Protein AF-A0A954V1A7-F1 (afdb_monomer_lite)

Sequence (168 aa):
MSKRMVQNPPHDTGVHVRQAAHDPRQLASSVYPQHILLLCACACLWSSNALAPLQAQTSGINAEPVEQQQATPLESTEQPTMTAVPGIELEGAILKTIDATSLAAQVAGPLRELLVKEGDIVKANQALGKINDDALRLELEQLKTQITVAQKKQANDIDERLAEKSLQ

pLDDT: mean 72.96, std 20.71, range [38.88, 98.44]

Secondary structure (DSSP, 8-state):
------PPPP-------------------------SSS-SS--S----------------------------------------PPP---TT-----S-------SS---EEEE---TT----TT---EEE--HHHHHHHHHHHHHHHHHHHHHT--HHHHHHHHHT-

Structure (mmCIF, N/CA/C/O backbone):
data_AF-A0A954V1A7-F1
#
_entry.id   AF-A0A954V1A7-F1
#
loop_
_atom_site.group_PDB
_atom_site.id
_atom_site.type_symbol
_atom_site.label_atom_id
_atom_site.label_alt_id
_atom_site.label_comp_id
_atom_site.label_asym_id
_atom_site.label_entity_id
_atom_site.label_seq_id
_atom_site.pdbx_PDB_ins_code
_atom_site.Cartn_x
_atom_site.Cartn_y
_atom_site.Cartn_z
_atom_site.occupancy
_atom_site.B_iso_or_equiv
_atom_site.auth_seq_id
_atom_site.auth_comp_id
_atom_site.auth_asym_id
_atom_site.auth_atom_id
_atom_site.pdbx_PDB_model_num
ATOM 1 N N . MET A 1 1 ? -49.128 -59.480 18.302 1.00 46.50 1 MET A N 1
ATOM 2 C CA . MET A 1 1 ? -48.551 -59.681 16.950 1.00 46.50 1 MET A CA 1
ATOM 3 C C . MET A 1 1 ? -47.785 -58.401 16.601 1.00 46.50 1 MET A C 1
ATOM 5 O O . MET A 1 1 ? -48.413 -57.413 16.284 1.00 46.50 1 MET A O 1
ATOM 9 N N . SER A 1 2 ? -46.538 -58.226 17.045 1.00 46.75 2 SER A N 1
ATOM 10 C CA . SER A 1 2 ? -45.275 -58.692 16.441 1.00 46.75 2 SER A CA 1
ATOM 11 C C . SER A 1 2 ? -44.905 -57.965 15.134 1.00 46.75 2 SER A C 1
ATOM 13 O O . SER A 1 2 ? -45.383 -58.368 14.078 1.00 46.75 2 SER A O 1
ATOM 15 N N . LYS A 1 3 ? -44.025 -56.943 15.209 1.00 57.00 3 LYS A N 1
ATOM 16 C CA . LYS A 1 3 ? -42.836 -56.783 14.333 1.00 57.00 3 LYS A CA 1
ATOM 17 C C . LYS A 1 3 ? -41.957 -55.562 14.700 1.00 57.00 3 LYS A C 1
ATOM 19 O O . LYS A 1 3 ? -42.337 -54.427 14.458 1.00 57.00 3 LYS A O 1
ATOM 24 N N . ARG A 1 4 ? -40.789 -55.879 15.291 1.00 53.97 4 ARG A N 1
ATOM 25 C CA . ARG A 1 4 ? -39.408 -55.348 15.103 1.00 53.97 4 ARG A CA 1
ATOM 26 C C . ARG A 1 4 ? -39.300 -53.890 14.614 1.00 53.97 4 ARG A C 1
ATOM 28 O O . ARG A 1 4 ? -39.655 -53.618 13.479 1.00 53.97 4 ARG A O 1
ATOM 35 N N . MET A 1 5 ? -38.828 -52.906 15.383 1.00 53.69 5 MET A N 1
ATOM 36 C CA . MET A 1 5 ? -37.539 -52.803 16.094 1.00 53.69 5 MET A CA 1
ATOM 37 C C . MET A 1 5 ? -36.352 -53.107 15.161 1.00 53.69 5 MET A C 1
ATOM 39 O O . MET A 1 5 ? -35.898 -54.244 15.066 1.00 53.69 5 MET A O 1
ATOM 43 N N . VAL A 1 6 ? -35.896 -52.077 14.443 1.00 70.12 6 VAL A N 1
ATOM 44 C CA . VAL A 1 6 ? -34.605 -52.046 13.741 1.00 70.12 6 VAL A CA 1
ATOM 45 C C . VAL A 1 6 ? -33.741 -51.027 14.474 1.00 70.12 6 VAL A C 1
ATOM 47 O O . VAL A 1 6 ? -33.964 -49.823 14.392 1.00 70.12 6 VAL A O 1
ATOM 50 N N . GLN A 1 7 ? -32.813 -51.548 15.270 1.00 65.81 7 GLN A N 1
ATOM 51 C CA . GLN A 1 7 ? -31.724 -50.804 15.888 1.00 65.81 7 GLN A CA 1
ATOM 52 C C . GLN A 1 7 ? -30.639 -50.596 14.824 1.00 65.81 7 GLN A C 1
ATOM 54 O O . GLN A 1 7 ? -30.141 -51.572 14.268 1.00 65.81 7 GLN A O 1
ATOM 59 N N . ASN A 1 8 ? -30.280 -49.343 14.544 1.00 69.88 8 ASN A N 1
ATOM 60 C CA . ASN A 1 8 ? -29.060 -49.016 13.805 1.00 69.88 8 ASN A CA 1
ATOM 61 C C . ASN A 1 8 ? -27.877 -49.000 14.790 1.00 69.88 8 ASN A C 1
ATOM 63 O O . ASN A 1 8 ? -27.952 -48.267 15.780 1.00 69.88 8 ASN A O 1
ATOM 67 N N . PRO A 1 9 ? -26.796 -49.763 14.554 1.00 76.50 9 PRO A N 1
ATOM 68 C CA . PRO A 1 9 ? -25.562 -49.631 15.320 1.00 76.50 9 PRO A CA 1
ATOM 69 C C . PRO A 1 9 ? -24.704 -48.451 14.812 1.00 76.50 9 PRO A C 1
ATOM 71 O O . PRO A 1 9 ? -24.735 -48.140 13.618 1.00 76.50 9 PRO A O 1
ATOM 74 N N . PRO A 1 10 ? -23.919 -47.794 15.686 1.00 66.12 10 PRO A N 1
ATOM 75 C CA . PRO A 1 10 ? -22.973 -46.762 15.278 1.00 66.12 10 PRO A CA 1
ATOM 76 C C . PRO A 1 10 ? -21.720 -47.395 14.657 1.00 66.12 10 PRO A C 1
ATOM 78 O O . PRO A 1 10 ? -21.057 -48.221 15.283 1.00 66.12 10 PRO A O 1
ATOM 81 N N . HIS A 1 11 ? -21.373 -46.987 13.435 1.00 63.44 11 HIS A N 1
ATOM 82 C CA . HIS A 1 11 ? -20.064 -47.278 12.858 1.00 63.44 11 HIS A CA 1
ATOM 83 C C . HIS A 1 11 ? -19.043 -46.272 13.388 1.00 63.44 11 HIS A C 1
ATOM 85 O O . HIS A 1 11 ? -18.887 -45.166 12.877 1.00 63.44 11 HIS A O 1
ATOM 91 N N . ASP A 1 12 ? -18.379 -46.702 14.454 1.00 55.47 12 ASP A N 1
ATOM 92 C CA . ASP A 1 12 ? -17.056 -46.261 14.860 1.00 55.47 12 ASP A CA 1
ATOM 93 C C . ASP A 1 12 ? -16.038 -46.796 13.841 1.00 55.47 12 ASP A C 1
ATOM 95 O O . ASP A 1 12 ? -15.760 -47.995 13.771 1.00 55.47 12 ASP A O 1
ATOM 9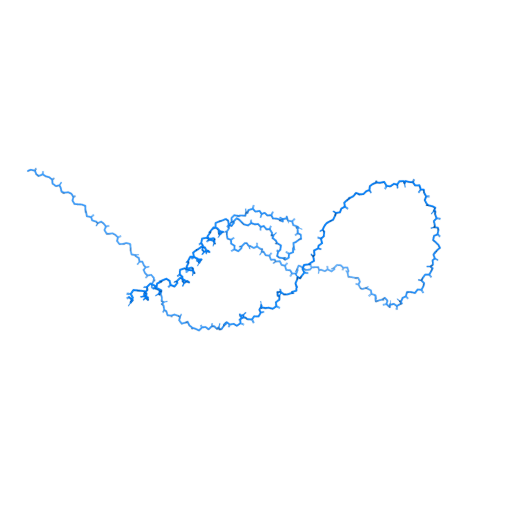9 N N . THR A 1 13 ? -15.520 -45.911 12.995 1.00 63.91 13 THR A N 1
ATOM 100 C CA . THR A 1 13 ? -14.273 -46.151 12.266 1.00 63.91 13 THR A CA 1
ATOM 101 C C . THR A 1 13 ? -13.316 -45.034 12.622 1.00 63.91 13 THR A C 1
ATOM 103 O O . THR A 1 13 ? -13.334 -43.958 12.023 1.00 63.91 13 THR A O 1
ATOM 106 N N . GLY A 1 14 ? -12.496 -45.319 13.633 1.00 50.47 14 GLY A N 1
ATOM 107 C CA . GLY A 1 14 ? -11.357 -44.522 14.045 1.00 50.47 14 GLY A CA 1
ATOM 108 C C . GLY A 1 14 ? -10.447 -44.189 12.868 1.00 50.47 14 GLY A C 1
ATOM 109 O O . GLY A 1 14 ? -9.703 -45.026 12.357 1.00 50.47 14 GLY A O 1
ATOM 110 N N . VAL A 1 15 ? -10.467 -42.921 12.469 1.00 54.78 15 VAL A N 1
ATOM 111 C CA . VAL A 1 15 ? -9.354 -42.320 11.745 1.00 54.78 15 VAL A CA 1
ATOM 112 C C . VAL A 1 15 ? -8.298 -42.005 12.793 1.00 54.78 15 VAL A C 1
ATOM 114 O O . VAL A 1 15 ? -8.437 -41.080 13.591 1.00 54.78 15 VAL A O 1
ATOM 117 N N . HIS A 1 16 ? -7.252 -42.828 12.811 1.00 52.94 16 HIS A N 1
ATOM 118 C CA . HIS A 1 16 ? -6.050 -42.594 13.594 1.00 52.94 16 HIS A CA 1
ATOM 119 C C . HIS A 1 16 ? -5.448 -41.235 13.225 1.00 52.94 16 HIS A C 1
ATOM 121 O O . HIS A 1 16 ? -4.757 -41.085 12.216 1.00 52.94 16 HIS A O 1
ATOM 127 N N . VAL A 1 17 ? -5.686 -40.249 14.087 1.00 56.47 17 VAL A N 1
ATOM 128 C CA . VAL A 1 17 ? -4.873 -39.043 14.188 1.00 56.47 17 VAL A CA 1
ATOM 129 C C . VAL A 1 17 ? -3.462 -39.511 14.537 1.00 56.47 17 VAL A C 1
ATOM 131 O O . VAL A 1 17 ? -3.180 -39.881 15.675 1.00 56.47 17 VAL A O 1
ATOM 134 N N . ARG A 1 18 ? -2.562 -39.543 13.548 1.00 48.22 18 ARG A N 1
ATOM 135 C CA . ARG A 1 18 ? -1.124 -39.612 13.815 1.00 48.22 18 ARG A CA 1
ATOM 136 C C . ARG A 1 18 ? -0.735 -38.309 14.506 1.00 48.22 18 ARG A C 1
ATOM 138 O O . ARG A 1 18 ? -0.447 -37.311 13.855 1.00 48.22 18 ARG A O 1
ATOM 145 N N . GLN A 1 19 ? -0.755 -38.333 15.834 1.00 53.12 19 GLN A N 1
ATOM 146 C CA . GLN A 1 19 ? -0.032 -37.391 16.674 1.00 53.12 19 GLN A CA 1
ATOM 147 C C . GLN A 1 19 ? 1.458 -37.531 16.355 1.00 53.12 19 GLN A C 1
ATOM 149 O O . GLN A 1 19 ? 2.140 -38.424 16.853 1.00 53.12 19 GLN A O 1
ATOM 154 N N . ALA A 1 20 ? 1.958 -36.660 15.482 1.00 47.28 20 ALA A N 1
ATOM 155 C CA . ALA A 1 20 ? 3.374 -36.349 15.448 1.00 47.28 20 ALA A CA 1
ATOM 156 C C . ALA A 1 20 ? 3.677 -35.569 16.731 1.00 47.28 20 ALA A C 1
ATOM 158 O O . ALA A 1 20 ? 3.297 -34.409 16.880 1.00 47.28 20 ALA A O 1
ATOM 159 N N . ALA A 1 21 ? 4.290 -36.260 17.688 1.00 48.34 21 ALA A N 1
ATOM 160 C CA . ALA A 1 21 ? 4.888 -35.661 18.864 1.00 48.34 21 ALA A CA 1
ATOM 161 C C . ALA A 1 21 ? 5.945 -34.647 18.406 1.00 48.34 21 ALA A C 1
ATOM 163 O O . ALA A 1 21 ? 6.997 -35.031 17.898 1.00 48.34 21 ALA A O 1
ATOM 164 N N . HIS A 1 22 ? 5.642 -33.357 18.542 1.00 53.94 22 HIS A N 1
ATOM 165 C CA . HIS A 1 22 ? 6.626 -32.301 18.369 1.00 53.94 22 HIS A CA 1
ATOM 166 C C . HIS A 1 22 ? 7.250 -32.009 19.736 1.00 53.94 22 HIS A C 1
ATOM 168 O O . HIS A 1 22 ? 6.579 -31.546 20.658 1.00 53.94 22 HIS A O 1
ATOM 174 N N . ASP A 1 23 ? 8.528 -32.356 19.852 1.00 59.66 23 ASP A N 1
ATOM 175 C CA . ASP A 1 23 ? 9.418 -32.120 20.989 1.00 59.66 23 ASP A CA 1
ATOM 176 C C . ASP A 1 23 ? 9.392 -30.657 21.484 1.00 59.66 23 ASP A C 1
ATOM 178 O O . ASP A 1 23 ? 9.729 -29.755 20.713 1.00 59.66 23 ASP A O 1
ATOM 182 N N . PRO A 1 24 ? 9.095 -30.381 22.770 1.00 60.06 24 PRO A N 1
ATOM 183 C CA . PRO A 1 24 ? 9.253 -29.057 23.363 1.00 60.06 24 PRO A CA 1
ATOM 184 C C . PRO A 1 24 ? 10.546 -28.970 24.193 1.00 60.06 24 PRO A C 1
ATOM 186 O O . PRO A 1 24 ? 10.504 -28.653 25.382 1.00 60.06 24 PRO A O 1
ATOM 189 N N . ARG A 1 25 ? 11.710 -29.281 23.601 1.00 52.56 25 ARG A N 1
ATOM 190 C CA . ARG A 1 25 ? 13.032 -29.092 24.240 1.00 52.56 25 ARG A CA 1
ATOM 191 C C . ARG A 1 25 ? 14.145 -28.752 23.242 1.00 52.56 25 ARG A C 1
ATOM 193 O O . ARG A 1 25 ? 15.053 -29.538 23.007 1.00 52.56 25 ARG A O 1
ATOM 200 N N . GLN A 1 26 ? 14.100 -27.534 22.718 1.00 52.72 26 GLN A N 1
ATOM 201 C CA . GLN A 1 26 ? 15.257 -26.804 22.178 1.00 52.72 26 GLN A CA 1
ATOM 202 C C . GLN A 1 26 ? 15.134 -25.375 22.753 1.00 52.72 26 GLN A C 1
ATOM 204 O O . GLN A 1 26 ? 14.356 -24.571 22.254 1.00 52.72 26 GLN A O 1
ATOM 209 N N . LEU A 1 27 ? 15.545 -25.122 24.004 1.00 51.19 27 LEU A N 1
ATOM 210 C CA . LEU A 1 27 ? 16.829 -24.478 24.348 1.00 51.19 27 LEU A CA 1
ATOM 211 C C . LEU A 1 27 ? 17.233 -23.444 23.276 1.00 51.19 27 LEU A C 1
ATOM 213 O O . LEU A 1 27 ? 17.661 -23.821 22.197 1.00 51.19 27 LEU A O 1
ATOM 217 N N . ALA A 1 28 ? 16.902 -22.160 23.428 1.00 48.00 28 ALA A N 1
ATOM 218 C CA . ALA A 1 28 ? 17.559 -21.172 24.297 1.00 48.00 28 ALA A CA 1
ATOM 219 C C . ALA A 1 28 ? 19.056 -20.969 23.984 1.00 48.00 28 ALA A C 1
ATOM 221 O O . ALA A 1 28 ? 19.803 -21.932 23.845 1.00 48.00 28 ALA A O 1
ATOM 222 N N . SER A 1 29 ? 19.475 -19.694 23.990 1.00 47.53 29 SER A N 1
ATOM 223 C CA . SER A 1 29 ? 20.746 -19.112 23.501 1.00 47.53 29 SER A CA 1
ATOM 224 C C . SER A 1 29 ? 20.727 -18.894 21.981 1.00 47.53 29 SER A C 1
ATOM 226 O O . SER A 1 29 ? 20.364 -19.786 21.236 1.00 47.53 29 SER A O 1
ATOM 228 N N . SER A 1 30 ? 21.038 -17.746 21.389 1.00 44.31 30 SER A N 1
ATOM 229 C CA . SER A 1 30 ? 21.778 -16.525 21.736 1.00 44.31 30 SER A CA 1
ATOM 230 C C . SER A 1 30 ? 21.473 -15.559 20.551 1.00 44.31 30 SER A C 1
ATOM 232 O O . SER A 1 30 ? 21.174 -16.036 19.465 1.00 44.31 30 SER A O 1
ATOM 234 N N . VAL A 1 31 ? 21.337 -14.235 20.613 1.00 59.31 31 VAL A N 1
ATOM 235 C CA . VAL A 1 31 ? 22.285 -13.167 20.939 1.00 59.31 31 VAL A CA 1
ATOM 236 C C . VAL A 1 31 ? 21.496 -11.851 20.757 1.00 59.31 31 VAL A C 1
ATOM 238 O O . VAL A 1 31 ? 20.781 -11.674 19.779 1.00 59.31 31 VAL A O 1
ATOM 241 N N . TYR A 1 32 ? 21.647 -10.980 21.749 1.00 61.69 32 TYR A N 1
ATOM 242 C CA . TYR A 1 32 ? 21.305 -9.563 21.946 1.00 61.69 32 TYR A CA 1
ATOM 243 C C . TYR A 1 32 ? 20.637 -8.660 20.870 1.00 61.69 32 TYR A C 1
ATOM 245 O O . TYR A 1 32 ? 21.040 -8.648 19.709 1.00 61.69 32 TYR A O 1
ATOM 253 N N . PRO A 1 33 ? 19.746 -7.741 21.325 1.00 57.00 33 PRO A N 1
ATOM 254 C CA . PRO A 1 33 ? 19.214 -6.593 20.582 1.00 57.00 33 PRO A CA 1
ATOM 255 C C . PRO A 1 33 ? 19.956 -5.280 20.930 1.00 57.00 33 PRO A C 1
ATOM 257 O O . PRO A 1 33 ? 19.973 -4.901 22.098 1.00 57.00 33 PRO A O 1
ATOM 260 N N . GLN A 1 34 ? 20.531 -4.547 19.960 1.00 60.75 34 GLN A N 1
ATOM 261 C CA . GLN A 1 34 ? 21.155 -3.221 20.209 1.00 60.75 34 GLN A CA 1
ATOM 262 C C . GLN A 1 34 ? 21.009 -2.176 19.075 1.00 60.75 34 GLN A C 1
ATOM 264 O O . GLN A 1 34 ? 21.943 -1.430 18.802 1.00 60.75 34 GLN A O 1
ATOM 269 N N . HIS A 1 35 ? 19.843 -2.043 18.429 1.00 48.25 35 HIS A N 1
ATOM 270 C CA . HIS A 1 35 ? 19.619 -0.931 17.472 1.00 48.25 35 HIS A CA 1
ATOM 271 C C . HIS A 1 35 ? 18.368 -0.075 17.728 1.00 48.25 35 HIS A C 1
ATOM 273 O O . HIS A 1 35 ? 18.017 0.779 16.918 1.00 48.25 35 HIS A O 1
ATOM 279 N N . ILE A 1 36 ? 17.729 -0.218 18.890 1.00 53.97 36 ILE A N 1
ATOM 280 C CA . ILE A 1 36 ? 16.629 0.657 19.314 1.00 53.97 36 ILE A CA 1
ATOM 281 C C . ILE A 1 36 ? 17.216 1.738 20.224 1.00 53.97 36 ILE A C 1
ATOM 283 O O . ILE A 1 36 ? 17.279 1.510 21.424 1.00 53.97 36 ILE A O 1
ATOM 287 N N . LEU A 1 37 ? 17.710 2.848 19.651 1.00 50.28 37 LEU A N 1
ATOM 288 C CA . LEU A 1 37 ? 17.837 4.192 20.274 1.00 50.28 37 LEU A CA 1
ATOM 289 C C . LEU A 1 37 ? 18.747 5.142 19.452 1.00 50.28 37 LEU A C 1
ATOM 291 O O . LEU A 1 37 ? 19.702 5.698 19.986 1.00 50.28 37 LEU A O 1
ATOM 295 N N . LEU A 1 38 ? 18.493 5.370 18.152 1.00 49.81 38 LEU A N 1
ATOM 296 C CA . LEU A 1 38 ? 19.230 6.435 17.434 1.00 49.81 38 LEU A CA 1
ATOM 297 C C . LEU A 1 38 ? 18.521 7.079 16.224 1.00 49.81 38 LEU A C 1
ATOM 299 O O . LEU A 1 38 ? 19.175 7.431 15.251 1.00 49.81 38 LEU A O 1
ATOM 303 N N . LEU A 1 39 ? 17.200 7.281 16.255 1.00 46.28 39 LEU A N 1
ATOM 304 C CA . LEU A 1 39 ? 16.495 8.034 15.195 1.00 46.28 39 LEU A CA 1
ATOM 305 C C . LEU A 1 39 ? 15.435 8.998 15.767 1.00 46.28 39 LEU A C 1
ATOM 307 O O . LEU A 1 39 ? 14.337 9.125 15.242 1.00 46.28 39 LEU A O 1
ATOM 311 N N . CYS A 1 40 ? 15.769 9.691 16.863 1.00 44.41 40 CYS A N 1
ATOM 312 C CA . CYS A 1 40 ? 14.896 10.675 17.528 1.00 44.41 40 CYS A CA 1
ATOM 313 C C . CYS A 1 40 ? 15.342 12.144 17.321 1.00 44.41 40 CYS A C 1
ATOM 315 O O . CYS A 1 40 ? 14.961 13.017 18.090 1.00 44.41 40 CYS A O 1
ATOM 317 N N . ALA A 1 41 ? 16.165 12.455 16.308 1.00 44.19 41 ALA A N 1
ATOM 318 C CA . ALA A 1 41 ? 16.739 13.805 16.167 1.00 44.19 41 ALA A CA 1
ATOM 319 C C . ALA A 1 41 ? 16.936 14.301 14.718 1.00 44.19 41 ALA A C 1
ATOM 321 O O . ALA A 1 41 ? 17.934 14.947 14.419 1.00 44.19 41 ALA A O 1
ATOM 322 N N . CYS A 1 42 ? 16.001 14.038 13.799 1.00 38.88 42 CYS A N 1
ATOM 323 C CA . CYS A 1 42 ? 16.042 14.633 12.446 1.00 38.88 42 CYS A CA 1
ATOM 324 C C . CYS A 1 42 ? 14.699 15.220 11.977 1.00 38.88 42 CYS A C 1
ATOM 326 O O . CYS A 1 42 ? 14.439 15.310 10.784 1.00 38.88 42 CYS A O 1
ATOM 328 N N . ALA A 1 43 ? 13.844 15.648 12.911 1.00 45.19 43 ALA A N 1
ATOM 329 C CA . ALA A 1 43 ? 12.509 16.170 12.602 1.00 45.19 43 ALA A CA 1
ATOM 330 C C . ALA A 1 43 ? 12.393 17.713 12.573 1.00 45.19 43 ALA A C 1
ATOM 332 O O . ALA A 1 43 ? 11.279 18.219 12.509 1.00 45.19 43 ALA A O 1
ATOM 333 N N . CYS A 1 44 ? 13.493 18.480 12.602 1.00 41.53 44 CYS A N 1
ATOM 334 C CA . CYS A 1 44 ? 13.409 19.947 12.756 1.00 41.53 44 CYS A CA 1
ATOM 335 C C . CYS A 1 44 ? 13.923 20.795 11.582 1.00 41.53 44 CYS A C 1
ATOM 337 O O . CYS A 1 44 ? 13.911 22.016 11.693 1.00 41.53 44 CYS A O 1
ATOM 339 N N . LEU A 1 45 ? 14.358 20.219 10.458 1.00 52.19 45 LEU A N 1
ATOM 340 C CA . LEU A 1 45 ? 14.825 21.022 9.319 1.00 52.19 45 LEU A CA 1
ATOM 341 C C . LEU A 1 45 ? 14.271 20.503 7.993 1.00 52.19 45 LEU A C 1
ATOM 343 O O . LEU A 1 45 ? 15.013 19.965 7.190 1.00 52.19 45 LEU A O 1
ATOM 347 N N . TRP A 1 46 ? 12.976 20.705 7.754 1.00 40.22 46 TRP A N 1
ATOM 348 C CA . TRP A 1 46 ? 12.418 20.914 6.410 1.00 40.22 46 TRP A CA 1
ATOM 349 C C . TRP A 1 46 ? 11.229 21.868 6.527 1.00 40.22 46 TRP A C 1
ATOM 351 O O . TRP A 1 46 ? 10.067 21.519 6.336 1.00 40.22 46 TRP A O 1
ATOM 361 N N . SER A 1 47 ? 11.545 23.110 6.895 1.00 45.03 47 SER A N 1
ATOM 362 C CA . SER A 1 47 ? 10.654 24.250 6.724 1.00 45.03 47 SER A CA 1
ATOM 363 C C . SER A 1 47 ? 10.498 24.537 5.229 1.00 45.03 47 SER A C 1
ATOM 365 O O . SER A 1 47 ? 11.350 25.162 4.602 1.00 45.03 47 SER A O 1
ATOM 367 N N . SER A 1 48 ? 9.416 23.994 4.684 1.00 50.50 48 SER A N 1
ATOM 368 C CA . SER A 1 48 ? 8.524 24.564 3.675 1.00 50.50 48 SER A CA 1
ATOM 369 C C . SER A 1 48 ? 9.077 25.710 2.823 1.00 50.50 48 SER A C 1
ATOM 371 O O . SER A 1 48 ? 8.985 26.884 3.172 1.00 50.50 48 SER A O 1
ATOM 373 N N . ASN A 1 49 ? 9.545 25.331 1.637 1.00 48.75 49 ASN A N 1
ATOM 374 C CA . ASN A 1 49 ? 9.623 26.174 0.456 1.00 48.75 49 ASN A CA 1
ATOM 375 C C . ASN A 1 49 ? 8.226 26.174 -0.199 1.00 48.75 49 ASN A C 1
ATOM 377 O O . ASN A 1 49 ? 7.794 25.143 -0.715 1.00 48.75 49 ASN A O 1
ATOM 381 N N . ALA A 1 50 ? 7.492 27.283 -0.112 1.00 44.28 50 ALA A N 1
ATOM 382 C CA . ALA A 1 50 ? 6.189 27.452 -0.754 1.00 44.28 50 ALA A CA 1
ATOM 383 C C . ALA A 1 50 ? 6.342 28.401 -1.946 1.00 44.28 50 ALA A C 1
ATOM 385 O O . ALA A 1 50 ? 6.616 29.588 -1.782 1.00 44.28 50 ALA A O 1
ATOM 386 N N . LEU A 1 51 ? 6.179 27.844 -3.145 1.00 49.19 51 LEU A N 1
ATOM 387 C CA . LEU A 1 51 ? 6.230 28.531 -4.429 1.00 49.19 51 LEU A CA 1
ATOM 388 C C . LEU A 1 51 ? 4.882 28.355 -5.149 1.00 49.19 51 LEU A C 1
ATOM 390 O O . LEU A 1 51 ? 4.327 27.256 -5.125 1.00 49.19 51 LEU A O 1
ATOM 394 N N . ALA A 1 52 ? 4.469 29.422 -5.853 1.00 47.00 52 ALA A N 1
ATOM 395 C CA . ALA A 1 52 ? 3.376 29.566 -6.840 1.00 47.00 52 ALA A CA 1
ATOM 396 C C . ALA A 1 52 ? 2.023 30.118 -6.305 1.00 47.00 52 ALA A C 1
ATOM 398 O O . ALA A 1 52 ? 1.717 29.884 -5.137 1.00 47.00 52 ALA A O 1
ATOM 399 N N . PRO A 1 53 ? 1.187 30.816 -7.129 1.00 53.66 53 PRO A N 1
ATOM 400 C CA . PRO A 1 53 ? 1.197 30.827 -8.603 1.00 53.66 53 PRO A CA 1
ATOM 401 C C . PRO A 1 53 ? 0.994 32.176 -9.346 1.00 53.66 53 PRO A C 1
ATOM 403 O O . PRO A 1 53 ? 0.390 33.126 -8.862 1.00 53.66 53 PRO A O 1
ATOM 406 N N . LEU A 1 54 ? 1.499 32.175 -10.587 1.00 46.72 54 LEU A N 1
ATOM 407 C CA . LEU A 1 54 ? 0.862 32.561 -11.858 1.00 46.72 54 LEU A CA 1
ATOM 408 C C . LEU A 1 54 ? -0.246 33.641 -11.844 1.00 46.72 54 LEU A C 1
ATOM 410 O O . LEU A 1 54 ? -1.383 33.375 -11.458 1.00 46.72 54 LEU A O 1
ATOM 414 N N . GLN A 1 55 ? 0.037 34.792 -12.463 1.00 50.41 55 GLN A N 1
ATOM 415 C CA . GLN A 1 55 ? -0.984 35.614 -13.120 1.00 50.41 55 GLN A CA 1
ATOM 416 C C . GLN A 1 55 ? -0.562 35.935 -14.554 1.00 50.41 55 GLN A C 1
ATOM 418 O O . GLN A 1 55 ? 0.554 36.374 -14.822 1.00 50.41 55 GLN A O 1
ATOM 423 N N . ALA A 1 56 ? -1.483 35.642 -15.466 1.00 41.06 56 ALA A N 1
ATOM 424 C CA . ALA A 1 56 ? -1.403 35.912 -16.886 1.00 41.06 56 ALA A CA 1
ATOM 425 C C . ALA A 1 56 ? -1.983 37.296 -17.222 1.00 41.06 56 ALA A C 1
ATOM 427 O O . ALA A 1 56 ? -2.804 37.821 -16.474 1.00 41.06 56 ALA A O 1
ATOM 428 N N . GLN A 1 57 ? -1.663 37.734 -18.445 1.00 50.25 57 GLN A N 1
ATOM 429 C CA . GLN A 1 57 ? -2.308 38.777 -19.256 1.00 50.25 57 GLN A CA 1
ATOM 430 C C . GLN A 1 57 ? -1.833 40.214 -19.017 1.00 50.25 57 GLN A C 1
ATOM 432 O O . GLN A 1 57 ? -2.246 40.856 -18.064 1.00 50.25 57 GLN A O 1
ATOM 437 N N . THR A 1 58 ? -1.105 40.755 -19.995 1.00 42.62 58 THR A N 1
ATOM 438 C CA . THR A 1 58 ? -1.615 41.857 -20.826 1.00 42.62 58 THR A CA 1
ATOM 439 C C . THR A 1 58 ? -0.919 41.849 -22.187 1.00 42.62 58 THR A C 1
ATOM 441 O O . THR A 1 58 ? 0.298 41.747 -22.312 1.00 42.62 58 THR A O 1
ATOM 444 N N . SER A 1 59 ? -1.749 41.892 -23.220 1.00 50.78 59 SER A N 1
ATOM 445 C CA . SER A 1 59 ? -1.415 41.994 -24.635 1.00 50.78 59 SER A CA 1
ATOM 446 C C . SER A 1 59 ? -1.615 43.437 -25.110 1.00 50.78 59 SER A C 1
ATOM 448 O O . SER A 1 59 ? -2.587 44.082 -24.719 1.00 50.78 59 SER A O 1
ATOM 450 N N . GLY A 1 60 ? -0.718 43.900 -25.984 1.00 40.25 60 GLY A N 1
ATOM 451 C CA . GLY A 1 60 ? -0.610 45.275 -26.493 1.00 40.25 60 GLY A CA 1
ATOM 452 C C . GLY A 1 60 ? 0.699 45.883 -25.978 1.00 40.25 60 GLY A C 1
ATOM 453 O O . GLY A 1 60 ? 0.961 45.816 -24.789 1.00 40.25 60 GLY A O 1
ATOM 454 N N . ILE A 1 61 ? 1.584 46.470 -26.781 1.00 42.53 61 ILE A N 1
ATOM 455 C CA . ILE A 1 61 ? 1.346 47.591 -27.692 1.00 42.53 61 ILE A CA 1
ATOM 456 C C . ILE A 1 61 ? 2.526 47.673 -28.699 1.00 42.53 61 ILE A C 1
ATOM 458 O O . ILE A 1 61 ? 3.669 47.450 -28.321 1.00 42.53 61 ILE A O 1
ATOM 462 N N . ASN A 1 62 ? 2.197 48.020 -29.948 1.00 57.00 62 ASN A N 1
ATOM 463 C CA . ASN A 1 62 ? 2.981 48.647 -31.029 1.00 57.00 62 ASN A CA 1
ATOM 464 C C . ASN A 1 62 ? 4.351 48.106 -31.473 1.00 57.00 62 ASN A C 1
ATOM 466 O O . ASN A 1 62 ? 5.367 48.188 -30.790 1.00 57.00 62 ASN A O 1
ATOM 470 N N . ALA A 1 63 ? 4.362 47.736 -32.754 1.00 45.62 63 ALA A N 1
ATOM 471 C CA . ALA A 1 63 ? 5.490 47.933 -33.645 1.00 45.62 63 ALA A CA 1
ATOM 472 C C . ALA A 1 63 ? 5.822 49.430 -33.773 1.00 45.62 63 ALA A C 1
ATOM 474 O O . ALA A 1 63 ? 4.919 50.220 -34.028 1.00 45.62 63 ALA A O 1
ATOM 475 N N . GLU A 1 64 ? 7.100 49.780 -33.633 1.00 50.72 64 GLU A N 1
ATOM 476 C CA . GLU A 1 64 ? 7.868 50.612 -34.572 1.00 50.72 64 GLU A CA 1
ATOM 477 C C . GLU A 1 64 ? 9.376 50.532 -34.220 1.00 50.72 64 GLU A C 1
ATOM 479 O O . GLU A 1 64 ? 9.728 50.117 -33.113 1.00 50.72 64 GLU A O 1
ATOM 484 N N . PRO A 1 65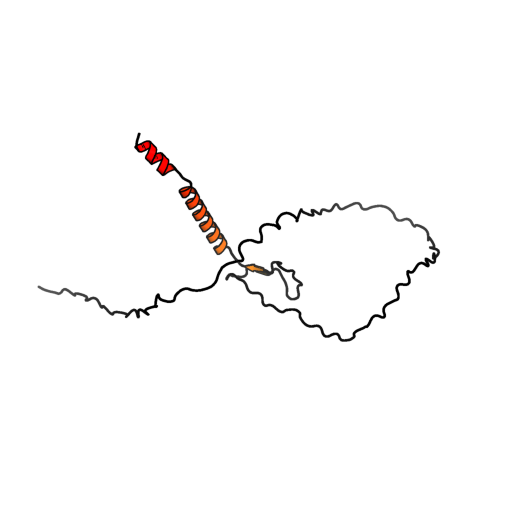 ? 10.272 50.770 -35.195 1.00 53.22 65 PRO A N 1
ATOM 485 C CA . PRO A 1 65 ? 11.588 50.143 -35.283 1.00 53.22 65 PRO A CA 1
ATOM 486 C C . PRO A 1 65 ? 12.658 50.915 -34.506 1.00 53.22 65 PRO A C 1
ATOM 488 O O . PRO A 1 65 ? 12.704 52.140 -34.562 1.00 53.22 65 PRO A O 1
ATOM 491 N N . VAL A 1 66 ? 13.561 50.197 -33.833 1.00 52.94 66 VAL A N 1
ATOM 492 C CA . VAL A 1 66 ? 14.733 50.801 -33.186 1.00 52.94 66 VAL A CA 1
ATOM 493 C C . VAL A 1 66 ? 15.994 50.432 -33.954 1.00 52.94 66 VAL A C 1
ATOM 495 O O . VAL A 1 66 ? 16.253 49.270 -34.267 1.00 52.94 66 VAL A O 1
ATOM 498 N N . GLU A 1 67 ? 16.717 51.497 -34.277 1.00 51.53 67 GLU A N 1
ATOM 499 C CA . GLU A 1 67 ? 17.967 51.591 -35.005 1.00 51.53 67 GLU A CA 1
ATOM 500 C C . GLU A 1 67 ? 19.060 50.614 -34.568 1.00 51.53 67 GLU A C 1
ATOM 502 O O . GLU A 1 67 ? 19.219 50.230 -33.410 1.00 51.53 67 GLU A O 1
ATOM 507 N N . GLN A 1 68 ? 19.869 50.290 -35.571 1.00 51.44 68 GLN A N 1
ATOM 508 C CA . GLN A 1 68 ? 21.123 49.566 -35.508 1.00 51.44 68 GLN A CA 1
ATOM 509 C C . GLN A 1 68 ? 22.097 50.253 -34.540 1.00 51.44 68 GLN A C 1
ATOM 511 O O . GLN A 1 68 ? 22.685 51.285 -34.858 1.00 51.44 68 GLN A O 1
ATOM 516 N N . GLN A 1 69 ? 22.332 49.641 -33.381 1.00 54.34 69 GLN A N 1
ATOM 517 C CA . GLN A 1 69 ? 23.502 49.940 -32.561 1.00 54.34 69 GLN A CA 1
ATOM 518 C C . GLN A 1 69 ? 24.611 48.948 -32.885 1.00 54.34 69 GLN A C 1
ATOM 520 O O . GLN A 1 69 ? 24.627 47.792 -32.466 1.00 54.34 69 GLN A O 1
ATOM 525 N N . GLN A 1 70 ? 25.537 49.453 -33.689 1.00 59.00 70 GLN A N 1
ATOM 526 C CA . GLN A 1 70 ? 26.803 48.842 -34.027 1.00 59.00 70 GLN A CA 1
ATOM 527 C C . GLN A 1 70 ? 27.671 48.758 -32.766 1.00 59.00 70 GLN A C 1
ATOM 529 O O . GLN A 1 70 ? 28.215 49.758 -32.301 1.00 59.00 70 GLN A O 1
ATOM 534 N N . ALA A 1 71 ? 27.774 47.560 -32.193 1.00 56.00 71 ALA A N 1
ATOM 535 C CA . ALA A 1 71 ? 28.696 47.283 -31.104 1.00 56.00 71 ALA A CA 1
ATOM 536 C C . ALA A 1 71 ? 30.129 47.227 -31.653 1.00 56.00 71 ALA A C 1
ATOM 538 O O . ALA A 1 71 ? 30.496 46.331 -32.412 1.00 56.00 71 ALA A O 1
ATOM 539 N N . THR A 1 72 ? 30.942 48.203 -31.263 1.00 61.16 72 THR A N 1
ATOM 540 C CA . THR A 1 72 ? 32.403 48.120 -31.311 1.00 61.16 72 THR A CA 1
ATOM 541 C C . THR A 1 72 ? 32.877 46.936 -30.463 1.00 61.16 72 THR A C 1
ATOM 543 O O . THR A 1 72 ? 32.498 46.867 -29.290 1.00 61.16 72 THR A O 1
ATOM 546 N N . PRO A 1 73 ? 33.714 46.025 -30.990 1.00 48.88 73 PRO A N 1
ATOM 547 C CA . PRO A 1 73 ? 34.330 44.986 -30.177 1.00 48.88 73 PRO A CA 1
ATOM 548 C C . PRO A 1 73 ? 35.302 45.635 -29.187 1.00 48.88 73 PRO A C 1
ATOM 550 O O . PRO A 1 73 ? 36.346 46.151 -29.579 1.00 48.88 73 PRO A O 1
ATOM 553 N N . LEU A 1 74 ? 34.946 45.648 -27.902 1.00 60.41 74 LEU A N 1
ATOM 554 C CA . LEU A 1 74 ? 35.911 45.881 -26.837 1.00 60.41 74 LEU A CA 1
ATOM 555 C C . LEU A 1 74 ? 36.647 44.564 -26.608 1.00 60.41 74 LEU A C 1
ATOM 557 O O . LEU A 1 74 ? 36.096 43.600 -26.078 1.00 60.41 74 LEU A O 1
ATOM 561 N N . GLU A 1 75 ? 37.887 44.545 -27.074 1.00 58.28 75 GLU A N 1
ATOM 562 C CA . GLU A 1 75 ? 38.909 43.561 -26.754 1.00 58.28 75 GLU A CA 1
ATOM 563 C C . GLU A 1 75 ? 39.076 43.528 -25.225 1.00 58.28 75 GLU A C 1
ATOM 565 O O . GLU A 1 75 ? 39.660 44.423 -24.616 1.00 58.28 75 GLU A O 1
ATOM 570 N N . SER A 1 76 ? 38.451 42.539 -24.586 1.00 54.44 76 SER A N 1
ATOM 571 C CA . SER A 1 76 ? 38.552 42.305 -23.148 1.00 54.44 76 SER A CA 1
ATOM 572 C C . SER A 1 76 ? 39.639 41.259 -22.924 1.00 54.44 76 SER A C 1
ATOM 574 O O . SER A 1 76 ? 39.389 40.055 -22.882 1.00 54.44 76 SER A O 1
ATOM 576 N N . THR A 1 77 ? 40.879 41.735 -22.871 1.00 57.06 77 THR A N 1
ATOM 577 C CA . THR A 1 77 ? 42.073 40.920 -22.644 1.00 57.06 77 THR A CA 1
ATOM 578 C C . THR A 1 77 ? 42.337 40.790 -21.150 1.00 57.06 77 THR A C 1
ATOM 580 O O . THR A 1 77 ? 43.276 41.385 -20.645 1.00 57.06 77 THR A O 1
ATOM 583 N N . GLU A 1 78 ? 41.543 39.993 -20.438 1.00 63.19 78 GLU A N 1
ATOM 584 C CA . GLU A 1 78 ? 41.939 39.450 -19.130 1.00 63.19 78 GLU A CA 1
ATOM 585 C C . GLU A 1 78 ? 41.437 38.012 -19.004 1.00 63.19 78 GLU A C 1
ATOM 587 O O . GLU A 1 78 ? 40.484 37.690 -18.297 1.00 63.19 78 GLU A O 1
ATOM 592 N N . GLN A 1 79 ? 42.094 37.122 -19.744 1.00 60.28 79 GLN A N 1
ATOM 593 C CA . GLN A 1 79 ? 41.954 35.688 -19.551 1.00 60.28 79 GLN A CA 1
ATOM 594 C C . GLN A 1 79 ? 42.945 35.288 -18.446 1.00 60.28 79 GLN A C 1
ATOM 596 O O . GLN A 1 79 ? 44.155 35.391 -18.669 1.00 60.28 79 GLN A O 1
ATOM 601 N N . PRO A 1 80 ? 42.502 34.852 -17.251 1.00 58.25 80 PRO A N 1
ATOM 602 C CA . PRO A 1 80 ? 43.408 34.196 -16.326 1.00 58.25 80 PRO A CA 1
ATOM 603 C C . PRO A 1 80 ? 43.935 32.953 -17.042 1.00 58.25 80 PRO A C 1
ATOM 605 O O . PRO A 1 80 ? 43.172 32.040 -17.361 1.00 58.25 80 PRO A O 1
ATOM 608 N N . THR A 1 81 ? 45.235 32.939 -17.340 1.00 57.88 81 THR A N 1
ATOM 609 C CA . THR A 1 81 ? 45.941 31.769 -17.865 1.00 57.88 81 THR A CA 1
ATOM 610 C C . THR A 1 81 ? 45.942 30.695 -16.784 1.00 57.88 81 THR A C 1
ATOM 612 O O . THR A 1 81 ? 46.914 30.502 -16.059 1.00 57.88 81 THR A O 1
ATOM 615 N N . MET A 1 82 ? 44.816 30.003 -16.641 1.00 63.12 82 MET A N 1
ATOM 616 C CA . MET A 1 82 ? 44.802 28.682 -16.052 1.00 63.12 82 MET A CA 1
ATOM 617 C C . MET A 1 82 ? 45.413 27.772 -17.105 1.00 63.12 82 MET A C 1
ATOM 619 O O . MET A 1 82 ? 44.883 27.636 -18.207 1.00 63.12 82 MET A O 1
ATOM 623 N N . THR A 1 83 ? 46.577 27.217 -16.791 1.00 61.06 83 THR A N 1
ATOM 624 C CA . THR A 1 83 ? 47.258 26.208 -17.595 1.00 61.06 83 THR A CA 1
ATOM 625 C C . THR A 1 83 ? 46.240 25.130 -17.948 1.00 61.06 83 THR A C 1
ATOM 627 O O . THR A 1 83 ? 45.771 24.411 -17.065 1.00 61.06 83 THR A O 1
ATOM 630 N N . ALA A 1 84 ? 45.836 25.070 -19.219 1.00 66.56 84 ALA A N 1
ATOM 631 C CA . ALA A 1 84 ? 44.894 24.074 -19.693 1.00 66.56 84 ALA A CA 1
ATOM 632 C C . ALA A 1 84 ? 45.536 22.703 -19.479 1.00 66.56 84 ALA A C 1
ATOM 634 O O . ALA A 1 84 ? 46.496 22.338 -20.159 1.00 66.56 84 ALA A O 1
ATOM 635 N N . VAL A 1 85 ? 45.049 21.976 -18.476 1.00 75.50 85 VAL A N 1
ATOM 636 C CA . VAL A 1 85 ? 45.405 20.574 -18.289 1.00 75.50 85 VAL A CA 1
ATOM 637 C C . VAL A 1 85 ? 44.935 19.858 -19.556 1.00 75.50 85 VAL A C 1
ATOM 639 O O . VAL A 1 85 ? 43.749 19.967 -19.879 1.00 75.50 85 VAL A O 1
ATOM 642 N N . PRO A 1 86 ? 45.822 19.185 -20.309 1.00 77.38 86 PRO A N 1
ATOM 643 C CA . PRO A 1 86 ? 45.407 18.461 -21.500 1.00 77.38 86 PRO A CA 1
ATOM 644 C C . PRO A 1 86 ? 44.362 17.419 -21.091 1.00 77.38 86 PRO A C 1
ATOM 646 O O . PRO A 1 86 ? 44.633 16.542 -20.270 1.00 77.38 86 PRO A O 1
ATOM 649 N N . GLY A 1 87 ? 43.146 17.567 -21.618 1.00 82.38 87 GLY A N 1
ATOM 650 C CA . GLY A 1 87 ? 42.076 16.600 -21.418 1.00 82.38 87 GLY A CA 1
ATOM 651 C C . GLY A 1 87 ? 42.452 15.291 -22.100 1.00 82.38 87 GLY A C 1
ATOM 652 O O . GLY A 1 87 ? 42.887 15.290 -23.249 1.00 82.38 87 GLY A O 1
ATOM 653 N N . ILE A 1 88 ? 42.320 14.179 -21.385 1.00 85.06 88 ILE A N 1
ATOM 654 C CA . ILE A 1 88 ? 42.484 12.850 -21.969 1.00 85.06 88 ILE A CA 1
ATOM 655 C C . ILE A 1 88 ? 41.103 12.425 -22.465 1.00 85.06 88 ILE A C 1
ATOM 657 O O . ILE A 1 88 ? 40.200 12.202 -21.658 1.00 85.06 88 ILE A O 1
ATOM 661 N N . GLU A 1 89 ? 40.935 12.338 -23.782 1.00 87.25 89 GLU A N 1
ATOM 662 C CA . GLU A 1 89 ? 39.717 11.824 -24.407 1.00 87.25 89 GLU A CA 1
ATOM 663 C C . GLU A 1 89 ? 39.795 10.294 -24.469 1.00 87.25 89 GLU A C 1
ATOM 665 O O . GLU A 1 89 ? 40.730 9.724 -25.031 1.00 87.25 89 GLU A O 1
ATOM 670 N N . LEU A 1 90 ? 38.835 9.618 -23.834 1.00 87.31 90 LEU A N 1
ATOM 671 C CA . LEU A 1 90 ? 38.710 8.164 -23.895 1.00 87.31 90 LEU A CA 1
ATOM 672 C C . LEU A 1 90 ? 37.575 7.804 -24.850 1.00 87.31 90 LEU A C 1
ATOM 674 O O . LEU A 1 90 ? 36.397 7.934 -24.513 1.00 87.31 90 LEU A O 1
ATOM 678 N N . GLU A 1 91 ? 37.933 7.296 -26.021 1.00 87.31 91 GLU A N 1
ATOM 679 C CA . GLU A 1 91 ? 36.985 6.691 -26.951 1.00 87.31 91 GLU A CA 1
ATOM 680 C C . GLU A 1 91 ? 36.726 5.232 -26.543 1.00 87.31 91 GLU A C 1
ATOM 682 O O . GLU A 1 91 ? 37.654 4.453 -26.324 1.00 87.31 91 GLU A O 1
ATOM 687 N N . GLY A 1 92 ? 35.451 4.847 -26.412 1.00 87.81 92 GLY A N 1
ATOM 688 C CA . GLY A 1 92 ? 35.067 3.454 -26.142 1.00 87.81 92 GLY A CA 1
ATOM 689 C C . GLY A 1 92 ? 35.078 3.024 -24.670 1.00 87.81 92 GLY A C 1
ATOM 690 O O . GLY A 1 92 ? 35.270 1.842 -24.381 1.00 87.81 92 GLY A O 1
ATOM 691 N N . ALA A 1 93 ? 34.853 3.943 -23.726 1.00 87.81 93 ALA A N 1
ATOM 692 C CA . ALA A 1 93 ? 34.682 3.584 -22.319 1.00 87.81 93 ALA A CA 1
ATOM 693 C C . ALA A 1 93 ? 33.538 2.563 -22.133 1.00 87.81 93 ALA A C 1
ATOM 695 O O . ALA A 1 93 ? 32.393 2.800 -22.525 1.00 87.81 93 ALA A O 1
ATOM 696 N N . ILE A 1 94 ? 33.847 1.420 -21.514 1.00 92.00 94 ILE A N 1
ATOM 697 C CA . ILE A 1 94 ? 32.865 0.367 -21.235 1.00 92.00 94 ILE A CA 1
ATOM 698 C C . ILE A 1 94 ? 32.032 0.787 -20.025 1.00 92.00 94 ILE A C 1
ATOM 700 O O . ILE A 1 94 ? 32.541 0.880 -18.907 1.00 92.00 94 ILE A O 1
ATOM 704 N N . LEU A 1 95 ? 30.737 1.011 -20.239 1.00 92.00 95 LEU A N 1
ATOM 705 C CA . LEU A 1 95 ? 29.793 1.274 -19.160 1.00 92.00 95 LEU A CA 1
ATOM 706 C C . LEU A 1 95 ? 29.325 -0.039 -18.535 1.00 92.00 95 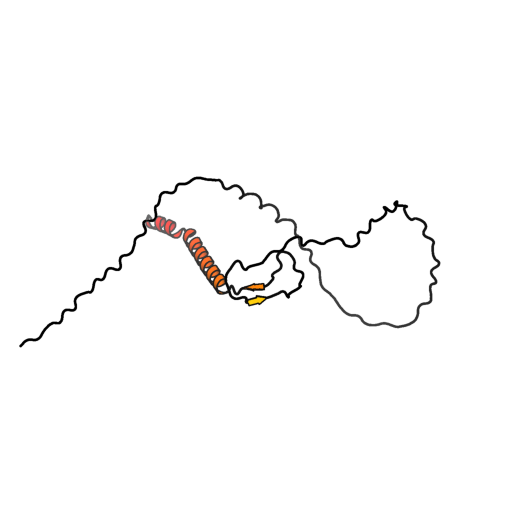LEU A C 1
ATOM 708 O O . LEU A 1 95 ? 29.034 -1.014 -19.229 1.00 92.00 95 LEU A O 1
ATOM 712 N N . LYS A 1 96 ? 29.219 -0.047 -17.207 1.00 93.31 96 LYS A N 1
ATOM 713 C CA . LYS A 1 96 ? 28.664 -1.161 -16.442 1.00 93.31 96 LYS A CA 1
ATOM 714 C C . LYS A 1 96 ? 27.418 -0.691 -15.702 1.00 93.31 96 LYS A C 1
ATOM 716 O O . LYS A 1 96 ? 27.428 0.376 -15.092 1.00 93.31 96 LYS A O 1
ATOM 721 N N . THR A 1 97 ? 26.367 -1.505 -15.722 1.00 93.19 97 THR A N 1
ATOM 722 C CA . THR A 1 97 ? 25.193 -1.302 -14.868 1.00 93.19 97 THR A CA 1
ATOM 723 C C . THR A 1 97 ? 25.624 -1.328 -13.405 1.00 93.19 97 THR A C 1
ATOM 725 O O . THR A 1 97 ? 26.285 -2.275 -12.976 1.00 93.19 97 THR A O 1
ATOM 728 N N . ILE A 1 98 ? 25.269 -0.283 -12.655 1.00 93.69 98 ILE A N 1
ATOM 729 C CA . ILE A 1 98 ? 25.627 -0.163 -11.236 1.00 93.69 98 ILE A CA 1
ATOM 730 C C . ILE A 1 98 ? 24.920 -1.258 -10.436 1.00 93.69 98 ILE A C 1
ATOM 732 O O . ILE A 1 98 ? 25.571 -1.987 -9.693 1.00 93.69 98 ILE A O 1
ATOM 736 N N . ASP A 1 99 ? 23.605 -1.379 -10.626 1.00 91.81 99 ASP A N 1
ATOM 737 C CA . ASP A 1 99 ? 22.765 -2.344 -9.926 1.00 91.81 99 ASP A CA 1
ATOM 738 C C . ASP A 1 99 ? 21.515 -2.686 -10.756 1.00 91.81 99 ASP A C 1
ATOM 740 O O . ASP A 1 99 ? 21.037 -1.871 -11.550 1.00 91.81 99 ASP A O 1
ATOM 744 N N . ALA A 1 100 ? 20.996 -3.896 -10.577 1.00 91.94 100 ALA A N 1
ATOM 745 C CA . ALA A 1 100 ? 19.769 -4.383 -11.188 1.00 91.94 100 ALA A CA 1
ATOM 746 C C . ALA A 1 100 ? 18.948 -5.119 -10.125 1.00 91.94 100 ALA A C 1
ATOM 748 O O . ALA A 1 100 ? 19.347 -6.171 -9.631 1.00 91.94 100 ALA A O 1
ATOM 749 N N . THR A 1 101 ? 17.781 -4.571 -9.788 1.00 91.75 101 THR A N 1
ATOM 750 C CA . THR A 1 101 ? 16.897 -5.117 -8.752 1.00 91.75 101 THR A CA 1
ATOM 751 C C . THR A 1 101 ? 15.507 -5.378 -9.320 1.00 91.75 101 THR A C 1
ATOM 753 O O . THR A 1 101 ? 14.963 -4.565 -10.065 1.00 91.75 101 THR A O 1
ATOM 756 N N . SER A 1 102 ? 14.918 -6.515 -8.943 1.00 91.75 102 SER A N 1
ATOM 757 C CA . SER A 1 102 ? 13.513 -6.822 -9.209 1.00 91.75 102 SER A CA 1
ATOM 758 C C . SER A 1 102 ? 12.651 -6.327 -8.050 1.00 91.75 102 SER A C 1
ATOM 760 O O . SER A 1 102 ? 12.952 -6.596 -6.887 1.00 91.75 102 SER A O 1
ATOM 762 N N . LEU A 1 103 ? 11.585 -5.591 -8.364 1.00 92.12 103 LEU A N 1
ATOM 763 C CA . LEU A 1 103 ? 10.657 -5.058 -7.373 1.00 92.12 103 LEU A CA 1
ATOM 764 C C . LEU A 1 103 ? 9.404 -5.928 -7.310 1.00 92.12 103 LEU A C 1
ATOM 766 O O . LEU A 1 103 ? 8.750 -6.168 -8.323 1.00 92.12 103 LEU A O 1
ATOM 770 N N . ALA A 1 104 ? 9.055 -6.356 -6.100 1.00 92.31 104 ALA A N 1
ATOM 771 C CA . ALA A 1 104 ? 7.842 -7.106 -5.814 1.00 92.31 104 ALA A CA 1
ATOM 772 C C . ALA A 1 104 ? 7.001 -6.383 -4.756 1.00 92.31 104 ALA A C 1
ATOM 774 O O . ALA A 1 104 ? 7.518 -5.654 -3.906 1.00 92.31 104 ALA A O 1
ATOM 775 N N . ALA A 1 105 ? 5.690 -6.601 -4.803 1.00 93.62 105 ALA A N 1
ATOM 776 C CA . ALA A 1 105 ? 4.784 -6.123 -3.772 1.00 93.62 105 ALA A CA 1
ATOM 777 C C . ALA A 1 105 ? 5.023 -6.869 -2.451 1.00 93.62 105 ALA A C 1
ATOM 779 O O . ALA A 1 105 ? 5.167 -8.088 -2.439 1.00 93.62 105 ALA A O 1
ATOM 780 N N . GLN A 1 106 ? 5.014 -6.140 -1.333 1.00 93.00 106 GLN A N 1
ATOM 781 C CA . GLN A 1 106 ? 5.136 -6.738 0.006 1.00 93.00 106 GLN A CA 1
ATOM 782 C C . GLN A 1 106 ? 3.837 -7.402 0.478 1.00 93.00 106 GLN A C 1
ATOM 784 O O . GLN A 1 106 ? 3.856 -8.282 1.332 1.00 93.00 106 GLN A O 1
ATOM 789 N N . VAL A 1 107 ? 2.705 -6.960 -0.068 1.00 91.81 107 VAL A N 1
ATOM 790 C CA . VAL A 1 107 ? 1.367 -7.403 0.314 1.00 91.81 107 VAL A CA 1
ATOM 791 C C . VAL A 1 107 ? 0.670 -7.957 -0.920 1.00 91.81 107 VAL A C 1
ATOM 793 O O . VAL A 1 107 ? 0.744 -7.368 -1.999 1.00 91.81 107 VAL A O 1
ATOM 796 N N . ALA A 1 108 ? -0.006 -9.093 -0.762 1.00 89.81 108 ALA A N 1
ATOM 797 C CA . ALA A 1 108 ? -0.782 -9.700 -1.832 1.00 89.81 108 ALA A CA 1
ATOM 798 C C . ALA A 1 108 ? -2.093 -8.933 -2.057 1.00 89.81 108 ALA A C 1
ATOM 800 O O . ALA A 1 108 ? -2.814 -8.621 -1.112 1.00 89.81 108 ALA A O 1
ATOM 801 N N . GLY A 1 109 ? -2.423 -8.670 -3.318 1.00 92.12 109 GLY A N 1
ATOM 802 C CA . GLY A 1 109 ? -3.681 -8.041 -3.698 1.00 92.12 109 GLY A CA 1
ATOM 803 C C . GLY A 1 109 ? -3.741 -7.764 -5.198 1.00 92.12 109 GLY A C 1
ATOM 804 O O . GLY A 1 109 ? -2.709 -7.789 -5.874 1.00 92.12 109 GLY A O 1
ATOM 805 N N . PRO A 1 110 ? -4.938 -7.510 -5.746 1.00 93.94 110 PRO A N 1
ATOM 806 C CA . PRO A 1 110 ? -5.065 -7.137 -7.143 1.00 93.94 110 PRO A CA 1
ATOM 807 C C . PRO A 1 110 ? -4.484 -5.736 -7.363 1.00 93.94 110 PRO A C 1
ATOM 809 O O . PRO A 1 110 ? -4.701 -4.819 -6.566 1.00 93.94 110 PRO A O 1
ATOM 812 N N . LEU A 1 111 ? -3.746 -5.567 -8.460 1.00 94.69 111 LEU A N 1
ATOM 813 C CA . LEU A 1 111 ? -3.225 -4.266 -8.864 1.00 94.69 111 LEU A CA 1
ATOM 814 C C . LEU A 1 111 ? -4.394 -3.369 -9.292 1.00 94.69 111 LEU A C 1
ATOM 816 O O . LEU A 1 111 ? -5.179 -3.742 -10.161 1.00 94.69 111 LEU A O 1
ATOM 820 N N . ARG A 1 112 ? -4.516 -2.194 -8.672 1.00 95.44 112 ARG A N 1
ATOM 821 C CA . ARG A 1 112 ? -5.550 -1.199 -8.986 1.00 95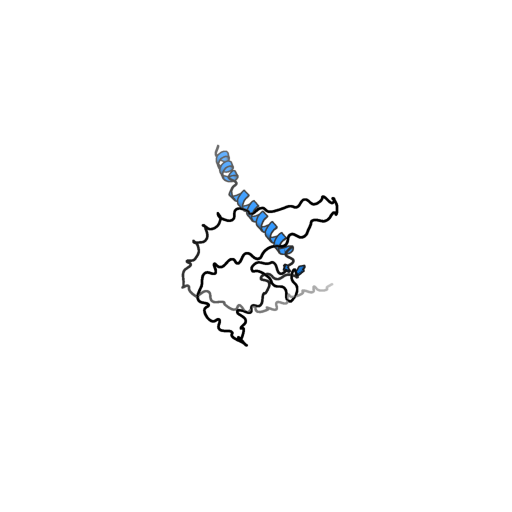.44 112 ARG A CA 1
ATOM 822 C C . ARG A 1 112 ? -5.107 -0.280 -10.120 1.00 95.44 112 ARG A C 1
ATOM 824 O O . ARG A 1 112 ? -5.903 0.039 -10.993 1.00 95.44 112 ARG A O 1
ATOM 831 N N . GLU A 1 113 ? -3.855 0.167 -10.084 1.00 95.31 113 GLU A N 1
ATOM 832 C CA . GLU A 1 113 ? -3.323 1.161 -11.019 1.00 95.31 113 GLU A CA 1
ATOM 833 C C . GLU A 1 113 ? -1.804 0.999 -11.171 1.00 95.31 113 GLU A C 1
ATOM 835 O O . GLU A 1 113 ? -1.113 0.742 -10.182 1.00 95.31 113 GLU A O 1
ATOM 840 N N . LEU A 1 114 ? -1.285 1.189 -12.387 1.00 95.62 114 LEU A N 1
ATOM 841 C CA . LEU A 1 114 ? 0.146 1.327 -12.667 1.00 95.62 114 LEU A CA 1
ATOM 842 C C . LEU A 1 114 ? 0.419 2.774 -13.095 1.00 95.62 114 LEU A C 1
ATOM 844 O O . LEU A 1 114 ? -0.219 3.277 -14.016 1.00 95.62 114 LEU A O 1
ATOM 848 N N . LEU A 1 115 ? 1.336 3.446 -12.401 1.00 96.12 115 LEU A N 1
ATOM 849 C CA . LEU A 1 115 ? 1.586 4.889 -12.526 1.00 96.12 115 LEU A CA 1
ATOM 850 C C . LEU A 1 115 ? 2.777 5.219 -13.434 1.00 96.12 115 LEU A C 1
ATOM 852 O O . LEU A 1 115 ? 3.059 6.391 -13.673 1.00 96.12 115 LEU A O 1
ATOM 856 N N . VAL A 1 116 ? 3.490 4.199 -13.906 1.00 96.38 116 VAL A N 1
ATOM 857 C CA . VAL A 1 116 ? 4.718 4.326 -14.697 1.00 96.38 116 VAL A CA 1
ATOM 858 C C . VAL A 1 116 ? 4.616 3.500 -15.969 1.00 96.38 116 VAL A C 1
ATOM 860 O O . VAL A 1 116 ? 3.897 2.499 -16.018 1.00 96.38 116 VAL A O 1
ATOM 863 N N . LYS A 1 117 ? 5.347 3.919 -16.997 1.00 95.94 117 LYS A N 1
ATOM 864 C CA . LYS A 1 117 ? 5.504 3.191 -18.254 1.00 95.94 117 LYS A CA 1
ATOM 865 C C . LYS A 1 117 ? 6.897 2.584 -18.348 1.00 95.94 117 LYS A C 1
ATOM 867 O O . LYS A 1 117 ? 7.830 2.966 -17.644 1.00 95.94 117 LYS A O 1
ATOM 872 N N . GLU A 1 118 ? 7.031 1.610 -19.235 1.00 94.69 118 GLU A N 1
ATOM 873 C CA . GLU A 1 118 ? 8.325 1.014 -19.544 1.00 94.69 118 GLU A CA 1
ATOM 874 C C . GLU A 1 118 ? 9.272 2.069 -20.129 1.00 94.69 118 GLU A C 1
ATOM 876 O O . GLU A 1 118 ? 8.890 2.845 -21.005 1.00 94.69 118 GLU A O 1
ATOM 881 N N . GLY A 1 119 ? 10.509 2.095 -19.629 1.00 95.31 119 GLY A N 1
ATOM 882 C CA . GLY A 1 119 ? 11.517 3.087 -20.010 1.00 95.31 119 GLY A CA 1
ATOM 883 C C . GLY A 1 119 ? 11.476 4.394 -19.208 1.00 95.31 119 GLY A C 1
ATOM 884 O O . GLY A 1 119 ? 12.359 5.230 -19.401 1.00 95.31 119 GLY A O 1
ATOM 885 N N . ASP A 1 120 ? 10.518 4.569 -18.291 1.00 96.44 120 ASP A N 1
ATOM 886 C CA . ASP A 1 120 ? 10.454 5.765 -17.448 1.00 96.44 120 ASP A CA 1
ATOM 887 C C . ASP A 1 120 ? 11.597 5.809 -16.421 1.00 96.44 120 ASP A C 1
ATOM 889 O O . ASP A 1 120 ? 11.923 4.825 -15.752 1.00 96.44 120 ASP A O 1
ATOM 893 N N . ILE A 1 121 ? 12.176 7.000 -16.244 1.00 95.25 121 ILE A N 1
ATOM 894 C CA . ILE A 1 121 ? 13.158 7.272 -15.191 1.00 95.25 121 ILE A CA 1
ATOM 895 C C . ILE A 1 121 ? 12.402 7.611 -13.905 1.00 95.25 121 ILE A C 1
ATOM 897 O O . ILE A 1 121 ? 11.702 8.622 -13.829 1.00 95.25 121 ILE A O 1
ATOM 901 N N . VAL A 1 122 ? 12.573 6.783 -12.876 1.00 95.19 122 VAL A N 1
ATOM 902 C CA . VAL A 1 122 ? 11.896 6.925 -11.579 1.00 95.19 122 VAL A CA 1
ATOM 903 C C . VAL A 1 122 ? 12.880 7.277 -10.467 1.00 95.19 122 VAL A C 1
ATOM 905 O O . VAL A 1 122 ? 14.064 6.947 -10.527 1.00 95.19 122 VAL A O 1
ATOM 908 N N . LYS A 1 123 ? 12.392 7.962 -9.431 1.00 95.88 123 LYS A N 1
ATOM 909 C CA . LYS A 1 123 ? 13.176 8.308 -8.236 1.00 95.88 123 LYS A CA 1
ATOM 910 C C . LYS A 1 123 ? 12.918 7.324 -7.098 1.00 95.88 123 LYS A C 1
ATOM 912 O O . LYS A 1 123 ? 11.891 6.648 -7.052 1.00 95.88 123 LYS A O 1
ATOM 917 N N . ALA A 1 124 ? 13.828 7.297 -6.127 1.00 93.50 124 ALA A N 1
ATOM 918 C CA . ALA A 1 124 ? 13.599 6.580 -4.878 1.00 93.50 124 ALA A CA 1
ATOM 919 C C . ALA A 1 124 ? 12.305 7.067 -4.199 1.00 93.50 124 ALA A C 1
ATOM 921 O O . ALA A 1 124 ? 12.016 8.265 -4.190 1.00 93.50 124 ALA A O 1
ATOM 922 N N . ASN A 1 125 ? 11.544 6.130 -3.626 1.00 95.25 125 ASN A N 1
ATOM 923 C CA . ASN A 1 125 ? 10.239 6.361 -2.990 1.00 95.25 125 ASN A CA 1
ATOM 924 C C . ASN A 1 125 ? 9.133 6.899 -3.914 1.00 95.25 125 ASN A C 1
ATOM 926 O O . ASN A 1 125 ? 8.078 7.314 -3.435 1.00 95.25 125 ASN A O 1
ATOM 930 N N . GLN A 1 126 ? 9.329 6.877 -5.232 1.00 95.50 126 GLN A N 1
ATOM 931 C CA . GLN A 1 126 ? 8.256 7.179 -6.167 1.00 95.50 126 GLN A CA 1
ATOM 932 C C . GLN A 1 126 ? 7.268 6.009 -6.231 1.00 95.50 126 GLN A C 1
ATOM 934 O O . GLN A 1 126 ? 7.660 4.855 -6.403 1.00 95.50 126 GLN A O 1
ATOM 939 N N . ALA A 1 127 ? 5.974 6.308 -6.119 1.00 95.00 127 ALA A N 1
ATOM 940 C CA . ALA A 1 127 ? 4.930 5.305 -6.277 1.00 95.00 127 ALA A CA 1
ATOM 941 C C . ALA A 1 127 ? 4.899 4.797 -7.727 1.00 95.00 127 ALA A C 1
ATOM 943 O O . ALA A 1 127 ? 4.632 5.563 -8.651 1.00 95.00 127 ALA A O 1
ATOM 944 N N . LEU A 1 128 ? 5.158 3.501 -7.912 1.00 95.50 128 LEU A N 1
ATOM 945 C CA . LEU A 1 128 ? 5.124 2.849 -9.227 1.00 95.50 128 LEU A CA 1
ATOM 946 C C . LEU A 1 128 ? 3.717 2.362 -9.592 1.00 95.50 128 LEU A C 1
ATOM 948 O O . LEU A 1 128 ? 3.354 2.291 -10.761 1.00 95.50 128 LEU A O 1
ATOM 952 N N . GLY A 1 129 ? 2.904 2.052 -8.587 1.00 94.50 129 GLY A N 1
ATOM 953 C CA . GLY A 1 129 ? 1.538 1.578 -8.750 1.00 94.50 129 GLY A CA 1
ATOM 954 C C . GLY A 1 129 ? 0.809 1.515 -7.415 1.00 94.50 129 GLY A C 1
ATOM 955 O O . GLY A 1 129 ? 1.387 1.786 -6.360 1.00 94.50 129 GLY A O 1
ATOM 956 N N . LYS A 1 130 ? -0.474 1.166 -7.467 1.00 94.94 130 LYS A N 1
ATOM 957 C CA . LYS A 1 130 ? -1.345 1.019 -6.300 1.00 94.94 130 LYS A CA 1
ATOM 958 C C . LYS A 1 130 ? -1.978 -0.359 -6.299 1.00 94.94 130 LYS A C 1
ATOM 960 O O . LYS A 1 130 ? -2.529 -0.794 -7.308 1.00 94.94 130 LYS A O 1
ATOM 965 N N . ILE A 1 131 ? -1.933 -1.017 -5.150 1.00 95.56 131 ILE A N 1
ATOM 966 C CA . ILE A 1 131 ? -2.630 -2.279 -4.895 1.00 95.56 131 ILE A CA 1
ATOM 967 C C . ILE A 1 131 ? -3.992 -1.944 -4.289 1.00 95.56 131 ILE A C 1
ATOM 969 O O . ILE A 1 131 ? -4.127 -0.939 -3.593 1.00 95.56 131 ILE A O 1
ATOM 973 N N . ASN A 1 132 ? -5.009 -2.752 -4.578 1.00 95.06 132 ASN A N 1
ATOM 974 C CA . ASN A 1 132 ? -6.286 -2.628 -3.894 1.00 95.06 132 ASN A CA 1
ATOM 975 C C . ASN A 1 132 ? -6.150 -3.092 -2.433 1.00 95.06 132 ASN A C 1
ATOM 977 O O . ASN A 1 132 ? -5.945 -4.277 -2.174 1.00 95.06 132 ASN A O 1
ATOM 981 N N . ASP A 1 133 ? -6.287 -2.155 -1.502 1.00 94.50 133 ASP A N 1
ATOM 982 C CA . ASP A 1 133 ? -6.112 -2.334 -0.064 1.00 94.50 133 ASP A CA 1
ATOM 983 C C . ASP A 1 133 ? -7.418 -2.165 0.732 1.00 94.50 133 ASP A C 1
ATOM 985 O O . ASP A 1 133 ? -7.377 -2.073 1.958 1.00 94.50 133 ASP A O 1
ATOM 989 N N . ASP A 1 134 ? -8.586 -2.169 0.075 1.00 94.19 134 ASP A N 1
ATOM 990 C CA . ASP A 1 134 ? -9.875 -1.877 0.725 1.00 94.19 134 ASP A CA 1
ATOM 991 C C . ASP A 1 134 ? -10.160 -2.806 1.921 1.00 94.19 134 ASP A C 1
ATOM 993 O O . ASP A 1 134 ? -10.598 -2.349 2.979 1.00 94.19 134 ASP A O 1
ATOM 997 N N . ALA A 1 135 ? -9.866 -4.103 1.778 1.00 92.69 135 ALA A N 1
ATOM 998 C CA . ALA A 1 135 ? -10.046 -5.090 2.844 1.00 92.69 135 ALA A CA 1
ATOM 999 C C . ALA A 1 135 ? -9.106 -4.836 4.033 1.00 92.69 135 ALA A C 1
ATOM 1001 O O . ALA A 1 135 ? -9.545 -4.844 5.182 1.00 92.69 135 ALA A O 1
ATOM 1002 N N . LEU A 1 136 ? -7.832 -4.542 3.753 1.00 94.00 136 LEU A N 1
ATOM 1003 C CA . LEU A 1 136 ? -6.831 -4.243 4.778 1.00 94.00 136 LEU A CA 1
ATOM 1004 C C . LEU A 1 136 ? -7.160 -2.943 5.504 1.00 94.00 136 LEU A C 1
ATOM 1006 O O . LEU A 1 136 ? -7.003 -2.854 6.718 1.00 94.00 136 LEU A O 1
ATOM 1010 N N . ARG A 1 137 ? -7.659 -1.937 4.782 1.00 94.56 137 ARG A N 1
ATOM 1011 C CA . ARG A 1 137 ? -8.091 -0.672 5.372 1.00 94.56 137 ARG A CA 1
ATOM 1012 C C . ARG A 1 137 ? -9.267 -0.875 6.323 1.00 94.56 137 ARG A C 1
ATOM 1014 O O . ARG A 1 137 ? -9.244 -0.328 7.424 1.00 94.56 137 ARG A O 1
ATOM 1021 N N . LEU A 1 138 ? -10.253 -1.683 5.932 1.00 97.25 138 LEU A N 1
ATOM 1022 C CA . LEU A 1 138 ? -11.398 -2.004 6.784 1.00 97.25 138 LEU A CA 1
ATOM 1023 C C . LEU A 1 138 ? -10.969 -2.757 8.052 1.00 97.25 138 LEU A C 1
ATOM 1025 O O . LEU A 1 138 ? -11.406 -2.414 9.149 1.00 97.25 138 LEU A O 1
ATOM 1029 N N . GLU A 1 139 ? -10.088 -3.747 7.921 1.00 96.19 139 GLU A N 1
ATOM 1030 C CA . GLU A 1 139 ? -9.541 -4.496 9.057 1.00 96.19 139 GL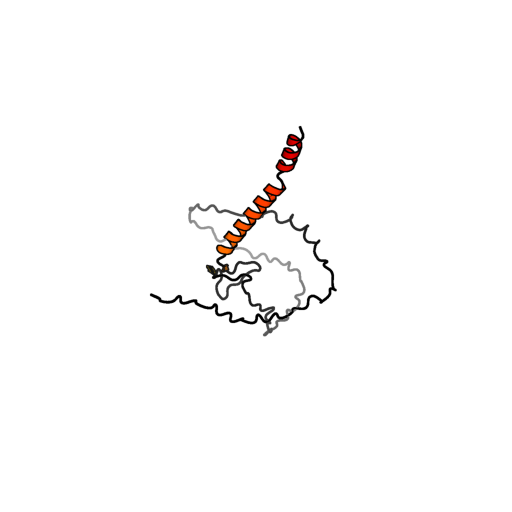U A CA 1
ATOM 1031 C C . GLU A 1 139 ? -8.760 -3.581 10.015 1.00 96.19 139 GLU A C 1
ATOM 1033 O O . GLU A 1 139 ? -8.956 -3.614 11.232 1.00 96.19 139 GLU A O 1
ATOM 1038 N N . LEU A 1 140 ? -7.931 -2.693 9.467 1.00 97.50 140 LEU A N 1
ATOM 1039 C CA . LEU A 1 140 ? -7.187 -1.694 10.229 1.00 97.50 140 LEU A CA 1
ATOM 1040 C C . LEU A 1 140 ? -8.144 -0.783 11.020 1.00 97.50 140 LEU A C 1
ATOM 1042 O O . LEU A 1 140 ? -7.931 -0.528 12.208 1.00 97.50 140 LEU A O 1
ATOM 1046 N N . GLU A 1 141 ? -9.215 -0.300 10.389 1.00 98.19 141 GLU A N 1
ATOM 1047 C CA . GLU A 1 141 ? -10.236 0.524 11.045 1.00 98.19 141 GLU A CA 1
ATOM 1048 C C . GLU A 1 141 ? -10.929 -0.233 12.190 1.00 98.19 141 GLU A C 1
ATOM 1050 O O . GLU A 1 141 ? -11.035 0.301 13.298 1.00 98.19 141 GLU A O 1
ATOM 1055 N N . GLN A 1 142 ? -11.304 -1.498 11.979 1.00 98.38 142 GLN A N 1
ATOM 1056 C CA . GLN A 1 142 ? -11.886 -2.348 13.023 1.00 98.38 142 GLN A CA 1
ATOM 1057 C C . GLN A 1 142 ? -10.936 -2.534 14.210 1.00 98.38 142 GLN A C 1
ATOM 1059 O O . GLN A 1 142 ? -11.348 -2.393 15.365 1.00 98.38 142 GLN A O 1
ATOM 1064 N N . LEU A 1 143 ? -9.661 -2.826 13.950 1.00 98.25 143 LEU A N 1
ATOM 1065 C CA . LEU A 1 143 ? -8.649 -2.997 14.992 1.00 98.25 143 LEU A CA 1
ATOM 1066 C C . LEU A 1 143 ? -8.414 -1.697 15.768 1.00 98.25 143 LEU A C 1
ATOM 1068 O O . LEU A 1 143 ? -8.344 -1.714 16.997 1.00 98.25 143 LEU A O 1
ATOM 1072 N N . LYS A 1 144 ? -8.382 -0.547 15.085 1.00 98.38 144 LYS A N 1
ATOM 1073 C CA . LYS A 1 144 ? -8.311 0.769 15.740 1.00 98.38 144 LYS A CA 1
ATOM 1074 C C . LYS A 1 144 ? -9.498 1.014 16.666 1.00 98.38 144 LYS A C 1
ATOM 1076 O O . LYS A 1 144 ? -9.311 1.507 17.781 1.00 98.38 144 LYS A O 1
ATOM 1081 N N . THR A 1 145 ? -10.712 0.666 16.239 1.00 98.38 145 THR A N 1
ATOM 1082 C CA . THR A 1 145 ? -11.904 0.785 17.087 1.00 98.38 145 THR A CA 1
ATOM 1083 C C . THR A 1 145 ? -11.802 -0.120 18.311 1.00 98.38 145 THR A C 1
ATOM 1085 O O . THR A 1 145 ? -12.075 0.334 19.420 1.00 98.38 145 THR A O 1
ATOM 1088 N N . GLN A 1 146 ? -11.348 -1.364 18.141 1.00 97.94 146 GLN A N 1
ATOM 1089 C CA . GLN A 1 146 ? -11.151 -2.300 19.250 1.00 97.94 146 GLN A CA 1
ATOM 1090 C C . GLN A 1 146 ? -10.131 -1.777 20.267 1.00 97.94 146 GLN A C 1
ATOM 1092 O O . GLN A 1 146 ? -10.426 -1.757 21.462 1.00 97.94 146 GLN A O 1
ATOM 1097 N N . ILE A 1 147 ? -8.986 -1.268 19.799 1.00 98.44 147 ILE A N 1
ATOM 1098 C CA . ILE A 1 147 ? -7.971 -0.635 20.654 1.00 98.44 147 ILE A CA 1
ATOM 1099 C C . ILE A 1 147 ? -8.577 0.550 21.410 1.00 98.44 147 ILE A C 1
ATOM 1101 O O . ILE A 1 147 ? -8.430 0.646 22.624 1.00 98.44 147 ILE A O 1
ATOM 1105 N N . THR A 1 148 ? -9.321 1.416 20.721 1.00 98.00 148 THR A N 1
ATOM 1106 C CA . THR A 1 148 ? -9.954 2.593 21.336 1.00 98.00 148 THR A CA 1
ATOM 1107 C C . THR A 1 148 ? -10.963 2.200 22.418 1.00 98.00 148 THR A C 1
ATOM 1109 O O . THR A 1 148 ? -10.998 2.805 23.488 1.00 98.00 148 THR A O 1
ATOM 1112 N N . VAL A 1 149 ? -11.797 1.186 22.168 1.00 97.44 149 VAL A N 1
ATOM 1113 C CA . VAL A 1 149 ? -12.769 0.684 23.152 1.00 97.44 149 VAL A CA 1
ATOM 1114 C C . VAL A 1 149 ? -12.054 0.068 24.351 1.00 97.44 149 VAL A C 1
ATOM 1116 O O . VAL A 1 149 ? -12.441 0.341 25.485 1.00 97.44 149 VAL A O 1
ATOM 1119 N N . ALA A 1 150 ? -11.009 -0.728 24.123 1.00 95.69 150 ALA A N 1
ATOM 1120 C CA . ALA A 1 150 ? -10.219 -1.328 25.192 1.00 95.69 150 ALA A CA 1
ATOM 1121 C C . ALA A 1 150 ? -9.535 -0.260 26.058 1.00 95.69 150 ALA A C 1
ATOM 1123 O O . ALA A 1 150 ? -9.649 -0.305 27.279 1.00 95.69 150 ALA A O 1
ATOM 1124 N N . GLN A 1 151 ? -8.921 0.750 25.437 1.00 96.25 151 GLN A N 1
ATOM 1125 C CA . GLN A 1 151 ? -8.306 1.882 26.137 1.00 96.25 151 GLN A CA 1
ATOM 1126 C C . GLN A 1 151 ? -9.330 2.670 26.957 1.00 96.25 151 GLN A C 1
ATOM 1128 O O . GLN A 1 151 ? -9.072 3.003 28.109 1.00 96.25 151 GLN A O 1
ATOM 1133 N N . LYS A 1 152 ? -10.520 2.927 26.401 1.00 95.62 152 LYS A N 1
ATOM 1134 C CA . LYS A 1 152 ? -11.602 3.599 27.133 1.00 95.62 152 LYS A CA 1
ATOM 1135 C C . LYS A 1 152 ? -12.106 2.782 28.316 1.00 95.62 152 LYS A C 1
ATOM 1137 O O . LYS A 1 152 ? -12.418 3.372 29.338 1.00 95.62 152 LYS A O 1
ATOM 1142 N N . LYS A 1 153 ? -12.194 1.456 28.182 1.00 91.81 153 LYS A N 1
ATOM 1143 C CA . LYS A 1 153 ? -12.561 0.562 29.289 1.00 91.81 153 LYS A CA 1
ATOM 1144 C C . LYS A 1 153 ? -11.482 0.536 30.369 1.00 91.81 153 LYS A C 1
ATOM 1146 O O . LYS A 1 153 ? -11.818 0.593 31.538 1.00 91.81 153 LYS A O 1
ATOM 1151 N N . GLN A 1 154 ? -10.209 0.502 29.980 1.00 92.62 154 GLN A N 1
ATOM 1152 C CA . GLN A 1 154 ? -9.085 0.527 30.916 1.00 92.62 154 GLN A CA 1
ATOM 1153 C C . GLN A 1 154 ? -8.990 1.854 31.679 1.00 92.62 154 GLN A C 1
ATOM 1155 O O . GLN A 1 154 ? -8.679 1.858 32.861 1.00 92.62 154 GLN A O 1
ATOM 1160 N N . ALA A 1 155 ? -9.240 2.979 31.007 1.00 91.00 155 ALA A N 1
ATOM 1161 C CA . ALA A 1 155 ? -9.186 4.307 31.617 1.00 91.00 155 ALA A CA 1
ATOM 1162 C C . ALA A 1 155 ? -10.419 4.639 32.477 1.00 91.00 155 ALA A C 1
ATOM 1164 O O . ALA A 1 155 ? -10.501 5.728 33.039 1.00 91.00 155 ALA A O 1
ATOM 1165 N N . ASN A 1 156 ? -11.410 3.751 32.519 1.00 89.75 156 ASN A N 1
ATOM 1166 C CA . ASN A 1 156 ? -12.647 3.974 33.237 1.00 89.75 156 ASN A CA 1
ATOM 1167 C C . ASN A 1 156 ? -12.500 3.474 34.685 1.00 89.75 156 ASN A C 1
ATOM 1169 O O . ASN A 1 156 ? -12.375 2.280 34.922 1.00 89.75 156 ASN A O 1
A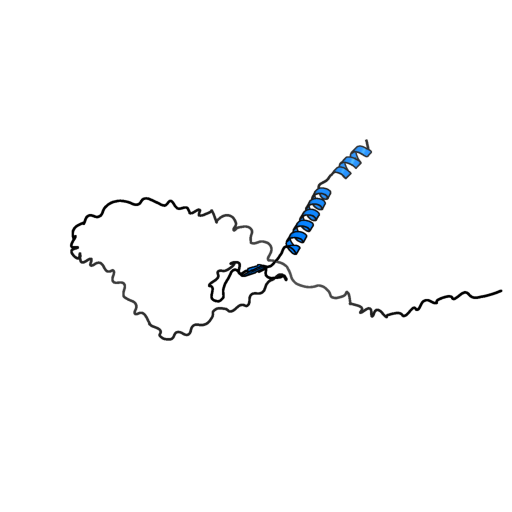TOM 1173 N N . ASP A 1 157 ? -12.525 4.401 35.642 1.00 86.50 157 ASP A N 1
ATOM 1174 C CA . ASP A 1 157 ? -12.391 4.166 37.090 1.00 86.50 157 ASP A CA 1
ATOM 1175 C C . ASP A 1 157 ? -13.739 3.892 37.785 1.00 86.50 157 ASP A C 1
ATOM 1177 O O . ASP A 1 157 ? -13.866 4.005 39.006 1.00 86.50 157 ASP A O 1
ATOM 1181 N N . ILE A 1 158 ? -14.796 3.597 37.019 1.00 87.31 158 ILE A N 1
ATOM 1182 C CA . ILE A 1 158 ? -16.156 3.521 37.566 1.00 87.31 158 ILE A CA 1
ATOM 1183 C C . ILE A 1 158 ? -16.294 2.359 38.546 1.00 87.31 158 ILE A C 1
ATOM 1185 O O . ILE A 1 158 ? -17.007 2.515 39.533 1.00 87.31 158 ILE A O 1
ATOM 1189 N N . ASP A 1 159 ? -15.593 1.246 38.328 1.00 82.62 159 ASP A N 1
ATOM 1190 C CA . ASP A 1 159 ? -15.636 0.095 39.234 1.00 82.62 159 ASP A CA 1
ATOM 1191 C C . ASP A 1 159 ? -15.032 0.431 40.608 1.00 82.62 159 ASP A C 1
ATOM 1193 O O . ASP A 1 159 ? -15.611 0.080 41.637 1.00 82.62 159 ASP A O 1
ATOM 1197 N N . GLU A 1 160 ? -13.931 1.189 40.640 1.00 89.00 160 GLU A N 1
ATOM 1198 C CA . GLU A 1 160 ? -13.319 1.674 41.885 1.00 89.00 160 GLU A CA 1
ATOM 1199 C C . GLU A 1 160 ? -14.272 2.628 42.615 1.00 89.00 160 GLU A C 1
ATOM 1201 O O . GLU A 1 160 ? -14.592 2.436 43.790 1.00 89.00 160 GLU A O 1
ATOM 1206 N N . ARG A 1 161 ? -14.831 3.603 41.890 1.00 87.56 161 ARG A N 1
ATOM 1207 C CA . ARG A 1 161 ? -15.769 4.583 42.455 1.00 87.56 161 ARG A CA 1
ATOM 1208 C C . ARG A 1 161 ? -17.076 3.949 42.938 1.00 87.56 161 ARG A C 1
ATOM 1210 O O . ARG A 1 161 ? -17.692 4.434 43.890 1.00 87.56 161 ARG A O 1
ATOM 1217 N N . LEU A 1 162 ? -17.543 2.899 42.264 1.00 91.12 162 LEU A N 1
ATOM 1218 C CA . LEU A 1 162 ? -18.733 2.150 42.660 1.00 91.12 162 LEU A CA 1
ATOM 1219 C C . LEU A 1 162 ? -18.462 1.349 43.938 1.00 91.12 162 LEU A C 1
ATOM 1221 O O . LEU A 1 162 ? -19.297 1.361 44.843 1.00 91.12 162 LEU A O 1
ATOM 1225 N N . ALA A 1 163 ? -17.294 0.707 44.031 1.00 90.31 163 ALA A N 1
ATOM 1226 C CA . ALA A 1 163 ? -16.882 -0.030 45.218 1.00 90.31 163 ALA A CA 1
ATOM 1227 C C . ALA A 1 163 ? -16.814 0.885 46.452 1.00 90.31 163 ALA A C 1
ATOM 1229 O O . ALA A 1 163 ? -17.407 0.557 47.480 1.00 90.31 163 ALA A O 1
ATOM 1230 N N . GLU A 1 164 ? -16.203 2.068 46.332 1.00 94.62 164 GLU A N 1
ATOM 1231 C CA . GLU A 1 164 ? -16.133 3.061 47.416 1.00 94.62 164 GLU A CA 1
ATOM 1232 C C . GLU A 1 164 ? -17.516 3.491 47.919 1.00 94.62 164 GLU A C 1
ATOM 1234 O O . GLU A 1 164 ? -17.754 3.541 49.126 1.00 94.62 164 GLU A O 1
ATOM 1239 N N . LYS A 1 165 ? -18.454 3.766 47.003 1.00 93.38 165 LYS A N 1
ATOM 1240 C CA . LYS A 1 165 ? -19.817 4.177 47.367 1.00 93.38 165 LYS A CA 1
ATOM 1241 C C . LYS A 1 165 ? -20.635 3.069 48.018 1.00 93.38 165 LYS A C 1
ATOM 1243 O O . LYS A 1 165 ? -21.524 3.380 48.794 1.00 93.38 165 LYS A O 1
ATOM 1248 N N . SER A 1 166 ? -20.376 1.804 47.692 1.00 91.19 166 SER A N 1
ATOM 1249 C CA . SER A 1 166 ? -21.119 0.671 48.263 1.00 91.19 166 SER A CA 1
ATOM 1250 C C . SER A 1 166 ? -20.754 0.355 49.718 1.00 91.19 166 SER A C 1
ATOM 1252 O O . SER A 1 166 ? -21.482 -0.376 50.385 1.00 91.19 166 SER A O 1
ATOM 1254 N N . LEU A 1 167 ? -19.626 0.890 50.198 1.00 92.38 167 LEU A N 1
ATOM 1255 C CA . LEU A 1 167 ? -19.149 0.735 51.574 1.00 92.38 167 LEU A CA 1
ATOM 1256 C C . LEU A 1 167 ? -19.653 1.842 52.522 1.00 92.38 167 LEU A C 1
ATOM 1258 O O . LEU A 1 167 ? -19.437 1.727 53.729 1.00 92.38 167 LEU A O 1
ATOM 1262 N N . GLN A 1 168 ? -20.287 2.895 51.990 1.00 79.75 168 GLN A N 1
ATOM 1263 C CA . GLN A 1 168 ? -20.928 3.984 52.745 1.00 79.75 168 GLN A CA 1
ATOM 1264 C C . GLN A 1 168 ? -22.424 3.726 52.919 1.00 79.75 168 GLN A C 1
ATOM 1266 O O . GLN A 1 168 ? -22.929 4.040 54.019 1.00 79.75 168 GLN A O 1
#

Foldseek 3Di:
DDDDDDDDDDDDDDPDPPPPDDDPDDDDDDDDDDDPDDDPPDPPPDPDDDDDDDDDDDDDDDDDDDDDDDDDDDPPPDDPPPPPDPDDDDDPDDDDDPDDDDDDDPDDAAWPFAPDDPPDDDDPPDDRGDGPCVVVVVVVVVVVVVVVVVVVVVPDCVVVVVVVVVVD

Radius of gyration: 39.84 Å; chains: 1; bounding box: 96×111×88 Å